Protein AF-A0AAW8KFQ6-F1 (afdb_monomer_lite)

Structure (mmCIF, N/CA/C/O backbone):
data_AF-A0AAW8KFQ6-F1
#
_entry.id   AF-A0AAW8KFQ6-F1
#
loop_
_atom_site.group_PDB
_atom_site.id
_atom_site.type_symbol
_atom_site.label_atom_id
_atom_site.label_alt_id
_atom_site.label_comp_id
_atom_site.label_asym_id
_atom_site.label_entity_id
_atom_site.label_seq_id
_atom_site.pdbx_PDB_ins_code
_atom_site.Cartn_x
_atom_site.Cartn_y
_atom_site.Cartn_z
_atom_site.occupancy
_atom_site.B_iso_or_equiv
_atom_site.auth_seq_id
_atom_site.auth_comp_id
_atom_site.auth_asym_id
_atom_site.auth_atom_id
_atom_site.pdbx_PDB_model_num
ATOM 1 N N .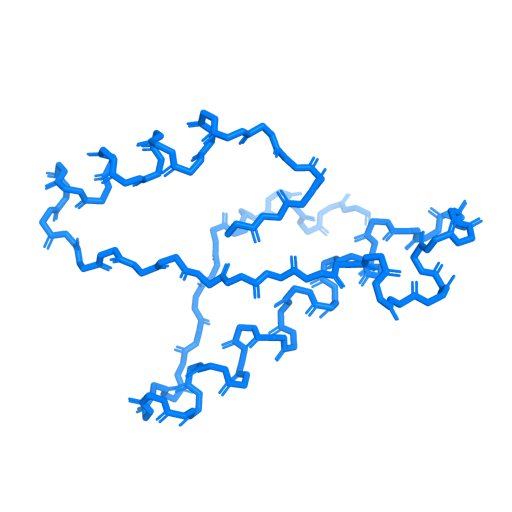 GLU A 1 1 ? -7.275 -0.794 -6.191 1.00 84.69 1 GLU A N 1
ATOM 2 C CA . GLU A 1 1 ? -7.265 -1.162 -7.618 1.00 84.69 1 GLU A CA 1
ATOM 3 C C . GLU A 1 1 ? -6.024 -0.568 -8.260 1.00 84.69 1 GLU A C 1
ATOM 5 O O . GLU A 1 1 ? -5.747 0.610 -8.050 1.00 84.69 1 GLU A O 1
ATOM 10 N N . THR A 1 2 ? -5.273 -1.402 -8.968 1.00 89.56 2 THR A N 1
ATOM 11 C CA . THR A 1 2 ? -3.987 -1.091 -9.603 1.00 89.56 2 THR A CA 1
ATOM 12 C C . THR A 1 2 ? -3.902 -1.848 -10.926 1.00 89.56 2 THR A C 1
ATOM 14 O O . THR A 1 2 ? -4.612 -2.832 -11.120 1.00 89.56 2 THR A O 1
ATOM 17 N N . ARG A 1 3 ? -3.025 -1.400 -11.830 1.00 87.88 3 ARG A N 1
ATOM 18 C CA . ARG A 1 3 ? -2.701 -2.103 -13.081 1.00 87.88 3 ARG A CA 1
ATOM 19 C C . ARG A 1 3 ? -1.612 -3.169 -12.925 1.00 87.88 3 ARG A C 1
ATOM 21 O O . ARG A 1 3 ? -1.333 -3.883 -13.884 1.00 87.88 3 ARG A O 1
ATOM 28 N N . LEU A 1 4 ? -0.955 -3.240 -11.767 1.00 87.19 4 LEU A N 1
ATOM 29 C CA . LEU A 1 4 ? 0.180 -4.139 -11.530 1.00 87.19 4 LEU A CA 1
ATOM 30 C C . LEU A 1 4 ? -0.213 -5.494 -10.932 1.00 87.19 4 LEU A C 1
ATOM 32 O O . LEU A 1 4 ? 0.602 -6.413 -10.976 1.00 87.19 4 LEU A O 1
ATOM 36 N N . HIS A 1 5 ? -1.432 -5.629 -10.406 1.00 87.06 5 HIS A N 1
ATOM 37 C CA . HIS A 1 5 ? -1.938 -6.867 -9.810 1.00 87.06 5 HIS A CA 1
ATOM 38 C C . HIS A 1 5 ? -3.233 -7.314 -10.508 1.00 87.06 5 HIS A C 1
ATOM 40 O O . HIS A 1 5 ? -3.984 -6.458 -10.988 1.00 87.06 5 HIS A O 1
ATOM 46 N N . PRO A 1 6 ? -3.518 -8.625 -10.583 1.00 92.44 6 PRO A N 1
ATOM 47 C CA . PRO A 1 6 ? -4.784 -9.137 -11.099 1.00 92.44 6 PRO A CA 1
ATOM 48 C C . PRO A 1 6 ? -6.005 -8.585 -10.349 1.00 92.44 6 PRO A C 1
ATOM 50 O O . PRO A 1 6 ? -5.957 -8.326 -9.147 1.00 92.44 6 PRO A O 1
ATOM 53 N N . HIS A 1 7 ? -7.143 -8.468 -11.040 1.00 89.38 7 HIS A N 1
ATOM 54 C CA . HIS A 1 7 ? -8.404 -8.057 -10.406 1.00 89.38 7 HIS A CA 1
ATOM 55 C C . HIS A 1 7 ? -8.858 -9.028 -9.301 1.00 89.38 7 HIS A C 1
ATOM 57 O O . HIS A 1 7 ? -9.409 -8.576 -8.295 1.00 89.38 7 HIS A O 1
ATOM 63 N N . SER A 1 8 ? -8.552 -10.323 -9.444 1.00 93.62 8 SER A N 1
ATOM 64 C CA . SER A 1 8 ? -8.850 -11.362 -8.448 1.00 93.62 8 SER A CA 1
ATOM 65 C C . SER A 1 8 ? -8.264 -11.054 -7.071 1.00 93.62 8 SER A C 1
ATOM 67 O O . SER A 1 8 ? -8.905 -11.334 -6.066 1.00 93.62 8 SER A O 1
ATOM 69 N N . ASP A 1 9 ? -7.105 -10.392 -6.998 1.00 93.75 9 ASP A N 1
ATOM 70 C CA . ASP A 1 9 ? -6.470 -10.047 -5.722 1.00 93.75 9 ASP A CA 1
ATOM 71 C C . ASP A 1 9 ? -7.337 -9.066 -4.915 1.00 93.75 9 ASP A C 1
ATOM 73 O O . ASP A 1 9 ? -7.422 -9.149 -3.691 1.00 93.75 9 ASP A O 1
ATOM 77 N N . THR A 1 10 ? -8.028 -8.143 -5.598 1.00 93.75 10 THR A N 1
ATOM 78 C CA . THR A 1 10 ? -8.955 -7.205 -4.940 1.00 93.75 10 THR A CA 1
ATOM 79 C C . THR A 1 10 ? -10.228 -7.917 -4.472 1.00 93.75 10 THR A C 1
ATOM 81 O O . THR A 1 10 ? -10.760 -7.589 -3.411 1.00 93.75 10 THR A O 1
ATOM 84 N N . GLU A 1 11 ? -10.711 -8.896 -5.238 1.00 94.62 11 GLU A N 1
ATOM 85 C CA . GLU A 1 11 ? -11.881 -9.709 -4.883 1.00 94.62 11 GLU A CA 1
ATOM 86 C C . GLU A 1 11 ? -11.594 -10.611 -3.676 1.00 94.62 11 GLU A C 1
ATOM 88 O O . GLU A 1 11 ? -12.398 -10.689 -2.744 1.00 94.62 11 GLU A O 1
ATOM 93 N N . ASP A 1 12 ? -10.427 -11.254 -3.658 1.00 96.31 12 ASP A N 1
ATOM 94 C CA . ASP A 1 12 ? -9.989 -12.100 -2.553 1.00 96.31 12 ASP A CA 1
ATOM 95 C C . ASP A 1 12 ? -9.736 -11.283 -1.278 1.00 96.31 12 ASP A C 1
ATOM 97 O O . ASP A 1 12 ? -10.097 -11.730 -0.185 1.00 96.31 12 ASP A O 1
ATOM 101 N N . ALA A 1 13 ? -9.185 -10.068 -1.395 1.00 95.25 13 ALA A N 1
ATOM 102 C CA . ALA A 1 13 ? -9.033 -9.149 -0.266 1.00 95.25 13 ALA A CA 1
ATOM 103 C C . ALA A 1 13 ? -10.390 -8.721 0.322 1.00 95.25 13 ALA A C 1
ATOM 105 O O . ALA A 1 13 ? -10.560 -8.719 1.543 1.00 95.25 13 ALA A O 1
ATOM 106 N N . ALA A 1 14 ? -11.376 -8.417 -0.532 1.00 96.12 14 ALA A N 1
ATOM 107 C CA . ALA A 1 14 ? -12.727 -8.072 -0.091 1.00 96.12 14 ALA A CA 1
ATOM 108 C C . ALA A 1 14 ? -13.395 -9.236 0.659 1.00 96.12 14 ALA A C 1
ATOM 110 O O . ALA A 1 14 ? -13.951 -9.032 1.739 1.00 96.12 14 ALA A O 1
ATOM 111 N N . ARG A 1 15 ? -13.280 -10.461 0.124 1.00 97.69 15 ARG A N 1
ATOM 112 C CA . ARG A 1 15 ? -13.826 -11.677 0.745 1.00 97.69 15 ARG A CA 1
ATOM 113 C C . ARG A 1 15 ? -13.205 -11.946 2.117 1.00 97.69 15 ARG A C 1
ATOM 115 O O . ARG A 1 15 ? -13.917 -12.281 3.057 1.00 97.69 15 ARG A O 1
ATOM 122 N N . GLN A 1 16 ? -11.887 -11.788 2.246 1.00 97.19 16 GLN A N 1
ATOM 123 C CA . GLN A 1 16 ? -11.200 -11.961 3.529 1.00 97.19 16 GLN A CA 1
ATOM 124 C C . GLN A 1 16 ? -11.624 -10.901 4.550 1.00 97.19 16 GLN A C 1
ATOM 126 O O . GLN A 1 16 ? -11.934 -11.238 5.689 1.00 97.19 16 GLN A O 1
ATOM 131 N N . ALA A 1 17 ? -11.689 -9.628 4.155 1.00 97.25 17 ALA A N 1
ATOM 132 C CA . ALA A 1 17 ? -12.120 -8.563 5.057 1.00 97.25 17 ALA A CA 1
ATOM 133 C C . ALA A 1 17 ? -13.545 -8.794 5.590 1.00 97.25 17 ALA A C 1
ATOM 135 O O . ALA A 1 17 ? -13.784 -8.610 6.784 1.00 97.25 17 ALA A O 1
ATOM 136 N N . GLU A 1 18 ? -14.460 -9.272 4.739 1.00 97.38 18 GLU A N 1
ATOM 137 C CA . GLU A 1 18 ? -15.814 -9.664 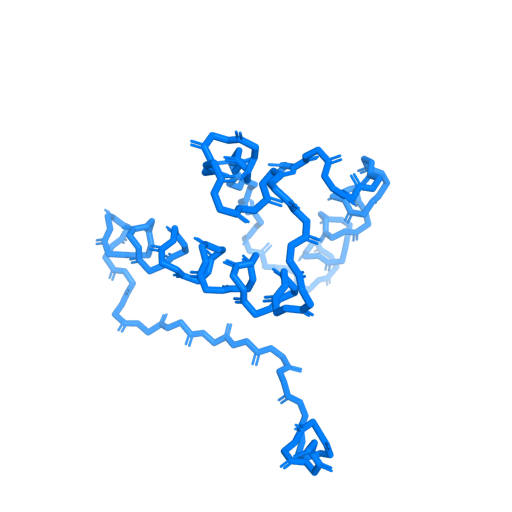5.142 1.00 97.38 18 GLU A CA 1
ATOM 138 C C . GLU A 1 18 ? -15.803 -10.794 6.185 1.00 97.38 18 GLU A C 1
ATOM 140 O O . GLU A 1 18 ? -16.478 -10.687 7.208 1.00 97.38 18 GLU A O 1
ATOM 145 N N . GLN A 1 19 ? -14.981 -11.832 5.989 1.00 98.06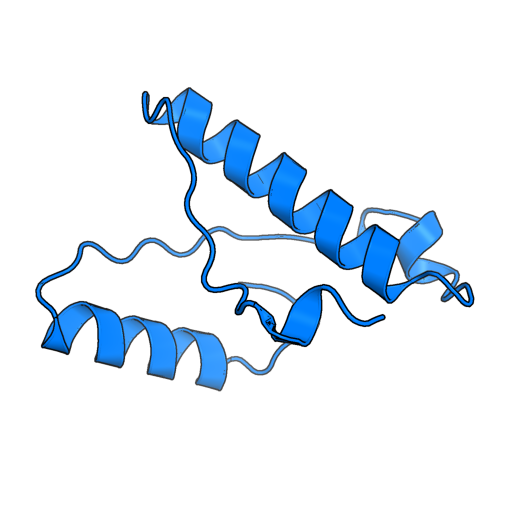 19 GLN A N 1
ATOM 146 C CA . GLN A 1 19 ? -14.836 -12.936 6.951 1.00 98.06 19 GLN A CA 1
ATOM 147 C C . GLN A 1 19 ? -14.347 -12.472 8.329 1.00 98.06 19 GLN A C 1
ATOM 149 O O . GLN A 1 19 ? -14.754 -13.032 9.347 1.00 98.06 19 GLN A O 1
ATOM 154 N N . PHE A 1 20 ? -13.499 -11.442 8.375 1.00 96.56 20 PHE A N 1
ATOM 155 C CA . PHE A 1 20 ? -13.009 -10.853 9.624 1.00 96.56 20 PHE A CA 1
ATOM 156 C C . PHE A 1 20 ? -13.935 -9.774 10.207 1.00 96.56 20 PHE A C 1
ATOM 158 O O . PHE A 1 20 ? -13.641 -9.240 11.277 1.00 96.56 20 PHE A O 1
ATOM 165 N N . GLY A 1 21 ? -15.037 -9.426 9.530 1.00 97.12 21 GLY A N 1
ATOM 166 C CA . GLY A 1 21 ? -15.905 -8.313 9.927 1.00 97.12 21 GLY A CA 1
ATOM 167 C C . GLY A 1 21 ? -15.216 -6.944 9.842 1.00 97.12 21 GLY A C 1
ATOM 168 O O . GLY A 1 21 ? -15.598 -6.012 10.549 1.00 97.12 21 GLY A O 1
ATOM 169 N N . ALA A 1 22 ? -14.181 -6.822 9.008 1.00 96.00 22 ALA A N 1
ATOM 170 C CA . ALA A 1 22 ? -13.413 -5.599 8.823 1.00 96.00 22 ALA A CA 1
ATOM 171 C C . ALA A 1 22 ? -14.014 -4.722 7.715 1.00 96.00 22 ALA A C 1
ATOM 173 O O . ALA A 1 22 ? -14.490 -5.206 6.687 1.00 96.00 22 ALA A O 1
ATOM 174 N N . PHE A 1 23 ? -13.943 -3.401 7.891 1.00 94.38 23 PHE A N 1
ATOM 175 C CA . PHE A 1 23 ? -14.330 -2.462 6.841 1.00 94.38 23 PHE A CA 1
ATOM 176 C C . PHE A 1 23 ? -13.303 -2.481 5.699 1.00 94.38 23 PHE A C 1
ATOM 178 O O . PHE A 1 23 ? -12.143 -2.113 5.892 1.00 94.38 23 PHE A O 1
ATOM 185 N N . HIS A 1 24 ? -13.738 -2.878 4.502 1.00 95.50 24 HIS A N 1
ATOM 186 C CA . HIS A 1 24 ? -12.899 -2.914 3.306 1.00 95.50 24 HIS A CA 1
ATOM 187 C C . HIS A 1 24 ? -13.118 -1.679 2.426 1.00 95.50 24 HIS A C 1
ATOM 189 O O .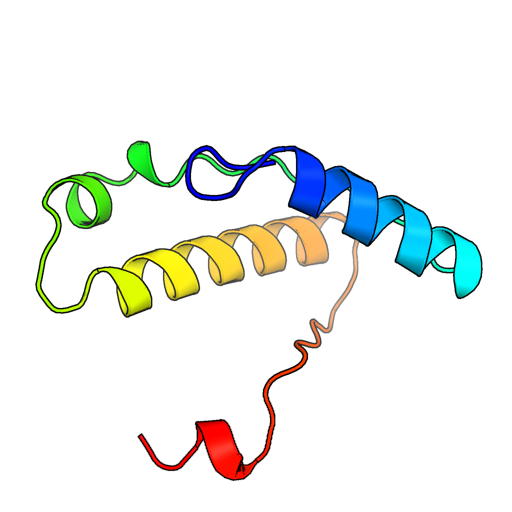 HIS A 1 24 ? -14.244 -1.362 2.040 1.00 95.50 24 HIS A O 1
ATOM 195 N N . ARG A 1 25 ? -12.026 -1.005 2.050 1.00 93.38 25 ARG A N 1
ATOM 196 C CA . ARG A 1 25 ? -12.038 0.136 1.127 1.00 93.38 25 ARG A CA 1
ATOM 197 C C . ARG A 1 25 ? -10.989 -0.056 0.044 1.00 93.38 25 ARG A C 1
ATOM 199 O O . ARG A 1 25 ? -9.806 -0.196 0.334 1.00 93.38 25 ARG A O 1
ATOM 206 N N . VAL A 1 26 ? -11.418 0.024 -1.213 1.00 93.94 26 VAL A N 1
ATOM 207 C CA . VAL A 1 26 ? -10.514 -0.038 -2.364 1.00 93.94 26 VAL A CA 1
ATOM 208 C C . VAL A 1 26 ? -10.032 1.366 -2.713 1.00 93.94 26 VAL A C 1
ATOM 210 O O . VAL A 1 26 ? -10.821 2.223 -3.10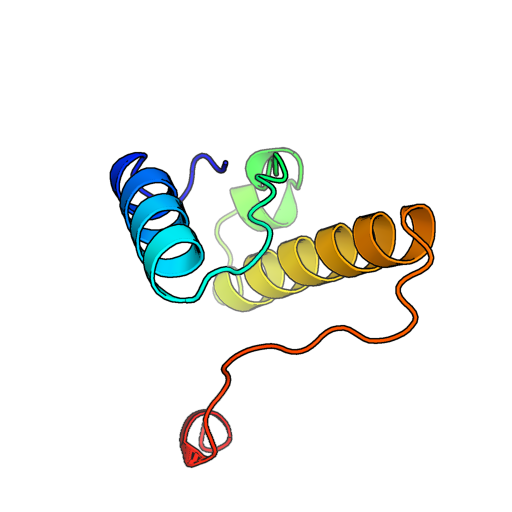5 1.00 93.94 26 VAL A O 1
ATOM 213 N N . ILE A 1 27 ? -8.724 1.590 -2.616 1.00 93.12 27 ILE A N 1
ATOM 214 C CA . ILE A 1 27 ? -8.068 2.816 -3.084 1.00 93.12 27 ILE A CA 1
ATOM 215 C C . ILE A 1 27 ? -7.555 2.569 -4.505 1.00 93.12 27 ILE A C 1
ATOM 217 O O . ILE A 1 27 ? -6.950 1.528 -4.779 1.00 93.12 27 ILE A O 1
ATOM 221 N N . LYS A 1 28 ? -7.834 3.491 -5.430 1.00 92.06 28 LYS A N 1
ATOM 222 C CA . LYS A 1 28 ? -7.310 3.430 -6.801 1.00 92.06 28 LYS A CA 1
ATOM 223 C C . LYS A 1 28 ? -5.930 4.070 -6.849 1.00 92.06 28 LYS A C 1
ATOM 225 O O . LYS A 1 28 ? -5.756 5.178 -6.350 1.00 92.06 28 LYS A O 1
ATOM 230 N N . ILE A 1 29 ? -4.975 3.371 -7.444 1.00 91.56 29 ILE A N 1
ATOM 231 C CA . ILE A 1 29 ? -3.578 3.792 -7.529 1.00 91.56 29 ILE A CA 1
ATOM 232 C C . ILE A 1 29 ? -3.131 3.638 -8.981 1.00 91.56 29 ILE A C 1
ATOM 234 O O . ILE A 1 29 ? -3.456 2.643 -9.627 1.00 91.56 29 ILE A O 1
ATOM 238 N N . ASP A 1 30 ? -2.421 4.644 -9.491 1.00 91.69 30 ASP A N 1
ATOM 239 C CA . ASP A 1 30 ? -1.856 4.630 -10.838 1.00 91.69 30 ASP A CA 1
ATOM 240 C C . ASP A 1 30 ? -0.333 4.768 -10.789 1.00 91.69 30 ASP A C 1
ATOM 242 O O . ASP A 1 30 ? 0.222 5.857 -10.884 1.00 91.69 30 ASP A O 1
ATOM 246 N N . GLU A 1 31 ? 0.371 3.651 -10.637 1.00 92.25 31 GLU A N 1
ATOM 247 C CA . GLU A 1 31 ? 1.835 3.622 -10.543 1.00 92.25 31 GLU A CA 1
ATOM 248 C C . GLU A 1 31 ? 2.514 4.065 -11.841 1.00 92.25 31 GLU A C 1
ATOM 250 O O . GLU A 1 31 ? 3.639 4.562 -11.834 1.00 92.25 31 GLU A O 1
ATOM 255 N N . PHE A 1 32 ? 1.823 3.909 -12.970 1.00 91.00 32 PHE A N 1
ATOM 256 C CA . PHE A 1 32 ? 2.316 4.316 -14.281 1.00 91.00 32 PHE A CA 1
ATOM 257 C C . PHE A 1 32 ? 2.240 5.833 -14.485 1.00 91.00 32 PHE A C 1
ATOM 259 O O . PHE A 1 32 ? 2.837 6.340 -15.434 1.00 91.00 32 PHE A O 1
ATOM 266 N N . SER A 1 33 ? 1.565 6.572 -13.596 1.00 92.56 33 SER A N 1
ATOM 267 C CA . SER A 1 33 ? 1.652 8.033 -13.579 1.00 92.56 33 SER A CA 1
ATOM 268 C C . SER A 1 33 ? 3.028 8.523 -13.110 1.00 92.56 33 SER A C 1
ATOM 270 O O . SER A 1 33 ? 3.327 9.707 -13.251 1.00 92.56 33 SER A O 1
ATOM 272 N N . ASN A 1 34 ? 3.862 7.644 -12.536 1.00 91.94 34 ASN A N 1
ATOM 273 C CA . ASN A 1 34 ? 5.222 7.949 -12.111 1.00 91.94 34 ASN A CA 1
ATOM 274 C C . ASN A 1 34 ? 6.242 7.501 -13.183 1.00 91.94 34 ASN A C 1
ATOM 276 O O . ASN A 1 34 ? 6.495 6.299 -13.325 1.00 91.94 34 ASN A O 1
ATOM 280 N N . PRO A 1 35 ? 6.892 8.438 -13.902 1.00 94.38 35 PRO A N 1
ATOM 281 C CA . PRO A 1 35 ? 7.855 8.107 -14.952 1.00 94.38 35 PRO A CA 1
ATOM 282 C C . PRO A 1 35 ? 9.027 7.241 -14.473 1.00 94.38 35 PRO A C 1
ATOM 284 O O . PRO A 1 35 ? 9.533 6.424 -15.240 1.00 94.38 35 PRO A O 1
ATOM 287 N N . GLU A 1 36 ? 9.444 7.369 -13.210 1.00 93.88 36 GLU A N 1
ATOM 288 C CA . GLU A 1 36 ? 10.553 6.585 -12.652 1.00 93.88 36 GLU A CA 1
ATOM 289 C C . GLU A 1 36 ? 10.180 5.109 -12.467 1.00 93.88 36 GLU A C 1
ATOM 291 O O . GLU A 1 36 ? 11.023 4.232 -12.636 1.00 93.88 36 GLU A O 1
ATOM 296 N N . ILE A 1 37 ? 8.904 4.809 -12.203 1.00 94.25 37 ILE A N 1
ATOM 297 C CA . ILE A 1 37 ? 8.394 3.431 -12.147 1.00 94.25 37 ILE A CA 1
ATOM 298 C C . ILE A 1 37 ? 8.278 2.842 -13.561 1.00 94.25 37 ILE A C 1
ATOM 300 O O . ILE A 1 37 ? 8.582 1.662 -13.777 1.00 94.25 37 ILE A O 1
ATOM 304 N N . VAL A 1 38 ? 7.855 3.661 -14.531 1.00 94.75 38 VAL A N 1
ATOM 305 C CA . VAL A 1 38 ? 7.675 3.260 -15.939 1.00 94.75 38 VAL A CA 1
ATOM 306 C C . VAL A 1 38 ? 9.006 2.930 -16.615 1.00 94.75 38 VAL A C 1
ATOM 308 O O . VAL A 1 38 ? 9.065 1.992 -17.406 1.00 94.75 38 VAL A O 1
ATOM 311 N N . LYS A 1 39 ? 10.092 3.628 -16.258 1.00 95.69 39 LYS A N 1
ATOM 312 C CA . LYS A 1 39 ? 11.457 3.348 -16.748 1.00 95.69 39 LYS A CA 1
ATOM 313 C C . LYS A 1 39 ? 11.995 1.965 -16.359 1.00 95.69 39 LYS A C 1
ATOM 315 O O . LYS A 1 39 ? 13.022 1.558 -16.889 1.00 95.69 39 LYS A O 1
ATOM 320 N N . ASN A 1 40 ? 11.321 1.258 -15.450 1.00 93.44 40 ASN A N 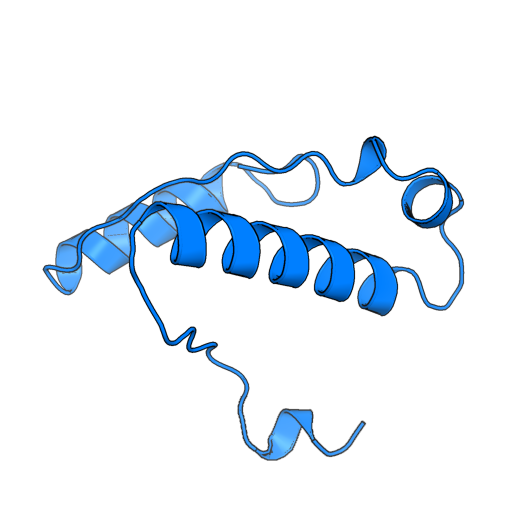1
ATOM 321 C CA . ASN A 1 40 ? 11.698 -0.071 -14.971 1.00 93.44 40 ASN A CA 1
ATOM 322 C C . ASN A 1 40 ? 13.165 -0.180 -14.486 1.00 93.44 40 ASN A C 1
ATOM 324 O O . ASN A 1 40 ? 13.900 -1.054 -14.951 1.00 93.44 40 ASN A O 1
ATOM 328 N N . PRO A 1 41 ? 13.627 0.703 -13.576 1.00 96.25 41 PRO A N 1
ATOM 329 C CA . PRO A 1 41 ? 14.982 0.622 -13.041 1.00 96.25 41 PRO A CA 1
ATOM 330 C C . PRO A 1 41 ? 15.147 -0.594 -12.118 1.00 96.25 41 PRO A C 1
ATOM 332 O O . PRO A 1 41 ? 14.170 -1.172 -11.643 1.00 96.25 41 PRO A O 1
ATOM 335 N N . VAL A 1 42 ? 16.393 -0.944 -11.782 1.00 97.12 42 VAL A N 1
ATOM 336 C CA . VAL A 1 42 ? 16.706 -2.059 -10.860 1.00 97.12 42 VAL A CA 1
ATOM 337 C C . VAL A 1 42 ? 15.972 -1.922 -9.518 1.00 97.12 42 VAL A C 1
ATOM 339 O O . VAL A 1 42 ? 15.520 -2.910 -8.950 1.00 97.12 42 VAL A O 1
ATOM 342 N N . ASN A 1 43 ? 15.784 -0.695 -9.030 1.00 95.12 43 ASN A N 1
ATOM 343 C CA . ASN A 1 43 ? 15.071 -0.401 -7.787 1.00 95.12 43 ASN A CA 1
ATOM 344 C C . ASN A 1 43 ? 13.557 -0.163 -7.973 1.00 95.12 43 ASN A C 1
ATOM 346 O O . ASN A 1 43 ? 12.924 0.424 -7.094 1.00 95.12 43 ASN A O 1
ATOM 350 N N . ARG A 1 44 ? 12.943 -0.606 -9.081 1.00 94.75 44 ARG A N 1
ATOM 351 C CA . ARG A 1 44 ? 11.510 -0.385 -9.358 1.00 94.75 44 ARG A CA 1
ATOM 352 C C . ARG A 1 44 ? 10.605 -0.825 -8.213 1.00 94.75 44 ARG A C 1
ATOM 354 O O . ARG A 1 44 ? 9.692 -0.088 -7.863 1.00 94.75 44 ARG A O 1
ATOM 361 N N . CYS A 1 45 ? 10.845 -1.995 -7.621 1.00 92.06 45 CYS A N 1
ATOM 362 C CA . CYS A 1 45 ? 10.002 -2.510 -6.536 1.00 92.06 45 CYS A CA 1
ATOM 363 C C . CYS A 1 45 ? 9.985 -1.569 -5.324 1.00 92.06 45 CYS A C 1
ATOM 365 O O . CYS A 1 45 ? 8.927 -1.332 -4.743 1.00 92.06 45 CYS A O 1
ATOM 367 N N . TYR A 1 46 ? 11.135 -0.974 -4.992 1.00 92.88 46 TYR A N 1
ATOM 368 C CA . TYR A 1 46 ? 11.224 0.048 -3.952 1.00 92.88 46 TYR A CA 1
ATOM 369 C C . TYR A 1 46 ? 10.400 1.288 -4.319 1.00 92.88 46 TYR A C 1
ATOM 371 O O . TYR A 1 46 ? 9.619 1.762 -3.497 1.00 92.88 46 TYR A O 1
ATOM 379 N N . LEU A 1 47 ? 10.512 1.775 -5.560 1.00 94.44 47 LEU A N 1
ATOM 380 C CA . LEU A 1 47 ? 9.747 2.934 -6.035 1.00 94.44 47 LEU A CA 1
ATOM 381 C C . LEU A 1 47 ? 8.232 2.675 -6.018 1.00 94.44 47 LEU A C 1
ATOM 383 O O . LEU A 1 47 ? 7.477 3.534 -5.565 1.00 94.44 47 LEU A O 1
ATOM 387 N N . CYS A 1 48 ? 7.789 1.487 -6.444 1.00 93.62 48 CYS A N 1
ATOM 388 C CA . CYS A 1 48 ? 6.386 1.075 -6.370 1.00 93.62 48 CYS A CA 1
ATOM 389 C C . CYS A 1 48 ? 5.886 1.035 -4.921 1.00 93.62 48 CYS A C 1
ATOM 391 O O . CYS A 1 48 ? 4.842 1.612 -4.623 1.00 93.62 48 CYS A O 1
ATOM 393 N N . LYS A 1 49 ? 6.640 0.398 -4.010 1.00 92.06 49 LYS A N 1
ATOM 394 C CA . LYS A 1 49 ? 6.279 0.314 -2.585 1.00 92.06 49 LYS A CA 1
ATOM 395 C C . LYS A 1 49 ? 6.217 1.712 -1.967 1.00 92.06 49 LYS A C 1
ATOM 397 O O . LYS A 1 49 ? 5.246 2.040 -1.295 1.00 92.06 49 LYS A O 1
ATOM 402 N N . HIS A 1 50 ? 7.198 2.566 -2.251 1.00 93.62 50 HIS A N 1
ATOM 403 C CA . HIS A 1 50 ? 7.212 3.947 -1.776 1.00 93.62 50 HIS A CA 1
ATOM 404 C C . HIS A 1 50 ? 5.982 4.735 -2.257 1.00 93.62 50 HIS A C 1
ATOM 406 O O . HIS A 1 50 ? 5.277 5.323 -1.441 1.00 93.62 50 HIS A O 1
ATOM 412 N N . PHE A 1 51 ? 5.670 4.680 -3.555 1.00 94.38 51 PHE A N 1
ATOM 413 C CA . PHE A 1 51 ? 4.493 5.338 -4.133 1.00 94.38 51 PHE A CA 1
ATOM 414 C C . PHE A 1 51 ? 3.171 4.847 -3.519 1.00 94.38 51 PHE A C 1
ATOM 416 O O . PHE A 1 51 ? 2.293 5.652 -3.195 1.00 94.38 51 PHE A O 1
ATOM 423 N N . LEU A 1 52 ? 3.051 3.534 -3.302 1.00 93.94 52 LEU A N 1
ATOM 424 C CA . LEU A 1 52 ? 1.914 2.915 -2.624 1.00 93.94 52 LEU A CA 1
ATOM 425 C C . LEU A 1 52 ? 1.743 3.469 -1.200 1.00 93.94 52 LEU A C 1
ATOM 427 O O . LEU A 1 52 ? 0.667 3.959 -0.863 1.00 93.94 52 LEU A O 1
ATOM 431 N N . PHE A 1 53 ? 2.795 3.443 -0.376 1.00 94.00 53 PHE A N 1
ATOM 432 C CA . PHE A 1 53 ? 2.710 3.899 1.016 1.00 94.00 53 PHE A CA 1
ATOM 433 C C . PHE A 1 53 ? 2.445 5.398 1.143 1.00 94.00 53 PHE A C 1
ATOM 435 O O . PHE A 1 53 ? 1.676 5.795 2.014 1.00 94.00 53 PHE A O 1
ATOM 442 N N . GLU A 1 54 ? 3.021 6.234 0.280 1.00 94.44 54 GLU A N 1
ATOM 443 C CA . GLU A 1 54 ? 2.714 7.669 0.276 1.00 94.44 54 GLU A CA 1
ATOM 444 C C . GLU A 1 54 ? 1.240 7.931 -0.065 1.00 94.44 54 GLU A C 1
ATOM 446 O O . GLU A 1 54 ? 0.580 8.745 0.586 1.00 94.44 54 GLU A O 1
ATOM 451 N N . THR A 1 55 ? 0.680 7.170 -1.010 1.00 94.25 55 THR A N 1
ATOM 452 C CA . THR A 1 55 ? -0.752 7.242 -1.337 1.00 94.25 55 THR A CA 1
ATOM 453 C C . THR A 1 55 ? -1.620 6.806 -0.154 1.00 94.25 55 THR A C 1
ATOM 455 O O . THR A 1 55 ? -2.559 7.513 0.214 1.00 94.25 55 THR A O 1
ATOM 458 N N . LEU A 1 56 ? -1.281 5.687 0.495 1.00 94.62 56 LEU A N 1
ATOM 459 C CA . LEU A 1 56 ? -2.007 5.185 1.666 1.00 94.62 56 LEU A CA 1
ATOM 460 C C . LEU A 1 56 ? -1.952 6.158 2.850 1.00 94.62 56 LEU A C 1
ATOM 462 O O . LEU A 1 56 ? -2.978 6.396 3.482 1.00 94.62 56 LEU A O 1
ATOM 466 N N . LYS A 1 57 ? -0.792 6.763 3.135 1.00 95.06 57 LYS A N 1
ATOM 467 C CA . LYS A 1 57 ? -0.649 7.779 4.193 1.00 95.06 57 LYS A CA 1
ATOM 468 C C . LYS A 1 57 ? -1.523 9.002 3.928 1.00 95.06 57 LYS A C 1
ATOM 470 O O . LYS A 1 57 ? -2.148 9.519 4.853 1.00 95.06 57 LYS A O 1
ATOM 475 N N . LYS A 1 58 ? -1.582 9.462 2.674 1.00 94.62 58 LYS A N 1
ATOM 476 C CA . LYS A 1 58 ? -2.439 10.587 2.281 1.00 94.62 58 LYS A CA 1
ATOM 477 C C . LYS A 1 58 ? -3.916 10.261 2.506 1.00 94.62 58 LYS A C 1
ATOM 479 O O . LYS A 1 58 ? -4.618 11.060 3.118 1.00 94.62 58 LYS A O 1
ATOM 484 N N . GLU A 1 59 ? -4.372 9.091 2.062 1.00 94.62 59 GLU A N 1
ATOM 485 C CA . GLU A 1 59 ? -5.754 8.638 2.273 1.00 94.62 59 GLU A CA 1
ATOM 486 C C . GLU A 1 59 ? -6.080 8.459 3.763 1.00 94.62 59 GLU A C 1
ATOM 488 O O . GLU A 1 59 ? -7.123 8.921 4.222 1.00 94.62 59 GLU A O 1
ATOM 493 N N . ALA A 1 60 ? -5.176 7.857 4.542 1.00 94.25 60 ALA A N 1
ATOM 494 C CA . ALA A 1 60 ? -5.335 7.699 5.987 1.00 94.25 60 ALA A CA 1
ATOM 495 C C . ALA A 1 60 ? -5.490 9.057 6.690 1.00 94.25 60 ALA A C 1
ATOM 497 O O . ALA A 1 60 ? -6.414 9.237 7.481 1.00 94.25 60 ALA A O 1
ATOM 498 N N . SER A 1 61 ? -4.653 10.036 6.333 1.00 94.81 61 SER A N 1
ATOM 499 C CA . SER A 1 61 ? -4.731 11.405 6.854 1.00 94.81 61 SER A CA 1
ATOM 500 C C . SER A 1 61 ? -6.070 12.077 6.527 1.00 94.81 61 SER A C 1
ATOM 502 O O . SER A 1 61 ? -6.706 12.643 7.415 1.00 94.81 61 SER A O 1
ATOM 504 N N . LEU A 1 62 ? -6.560 11.944 5.286 1.00 94.81 62 LEU A N 1
ATOM 505 C CA . LEU A 1 62 ? -7.871 12.472 4.873 1.00 94.81 62 LEU A CA 1
ATOM 506 C C . LEU A 1 62 ? -9.042 11.845 5.642 1.00 94.81 62 LEU A C 1
ATOM 508 O O . LEU A 1 62 ? -10.059 12.502 5.855 1.00 94.81 62 LEU A O 1
ATOM 512 N N . LEU A 1 63 ? -8.902 10.588 6.061 1.00 93.94 63 LEU A N 1
ATOM 513 C CA . LEU A 1 63 ? -9.897 9.861 6.851 1.00 93.94 63 LEU A CA 1
ATOM 514 C C . LEU A 1 63 ? -9.733 10.062 8.367 1.00 93.94 63 LEU A C 1
ATOM 516 O O . LEU A 1 63 ? -10.536 9.543 9.139 1.00 93.94 63 LEU A O 1
ATOM 520 N N . GLY A 1 64 ? -8.718 10.813 8.806 1.00 96.12 64 GLY A N 1
ATOM 521 C CA . GLY A 1 64 ? -8.434 11.035 10.223 1.00 96.12 64 GLY A CA 1
ATOM 522 C C . GLY A 1 64 ? -7.810 9.829 10.933 1.00 96.12 64 GLY A C 1
ATOM 523 O O . GLY A 1 64 ? -7.874 9.752 12.159 1.00 96.12 64 GLY A O 1
ATOM 524 N N . TYR A 1 65 ? -7.206 8.892 10.195 1.00 95.06 65 TYR A N 1
ATOM 525 C CA . TYR A 1 65 ? -6.469 7.762 10.757 1.00 95.06 65 TYR A CA 1
ATOM 526 C C . TYR A 1 65 ? -4.997 8.143 10.989 1.00 95.06 65 TYR A C 1
ATOM 528 O O . TYR A 1 65 ? -4.251 8.322 10.025 1.00 95.06 65 TYR A O 1
ATOM 536 N N . PRO A 1 66 ? -4.540 8.253 12.251 1.00 93.38 66 PRO A N 1
ATOM 537 C CA . PRO A 1 66 ? -3.191 8.730 12.565 1.00 93.38 66 PRO A CA 1
ATOM 538 C C . PRO A 1 66 ? -2.105 7.661 12.390 1.00 93.38 66 PRO A C 1
ATOM 540 O O . PRO A 1 66 ? -0.920 7.974 12.462 1.00 93.38 66 PRO A O 1
ATOM 543 N N . GLN A 1 67 ? -2.496 6.396 12.226 1.00 94.25 67 GLN A N 1
ATOM 544 C CA . GLN A 1 67 ? -1.593 5.251 12.181 1.00 94.25 67 GLN A CA 1
ATOM 545 C C . GLN A 1 67 ? -1.942 4.358 10.993 1.00 94.25 67 GLN A C 1
ATOM 547 O O . GLN A 1 67 ? -3.116 4.152 10.684 1.00 94.25 67 GLN A O 1
ATOM 552 N N . LEU A 1 68 ? -0.905 3.825 10.350 1.00 92.75 68 LEU A N 1
ATOM 553 C CA . LEU A 1 68 ? -0.993 2.859 9.264 1.00 92.75 68 LEU A CA 1
ATOM 554 C C . LEU A 1 68 ? -0.196 1.620 9.675 1.00 92.75 68 LEU A C 1
ATOM 556 O O . LEU A 1 68 ? 0.953 1.746 10.094 1.00 92.75 68 LEU A O 1
ATOM 560 N N . PHE A 1 69 ? -0.811 0.450 9.546 1.00 93.00 69 PHE A N 1
ATOM 561 C CA . PHE A 1 69 ? -0.187 -0.842 9.817 1.00 93.00 69 PHE A CA 1
ATOM 562 C C . PHE A 1 69 ? -0.052 -1.613 8.506 1.00 93.00 69 PHE A C 1
ATOM 564 O O . PHE A 1 69 ? -0.962 -1.578 7.675 1.00 93.00 69 PHE A O 1
ATOM 571 N N . ASP A 1 70 ? 1.062 -2.315 8.332 1.00 92.50 70 ASP A N 1
ATOM 572 C CA . ASP A 1 70 ? 1.276 -3.241 7.226 1.00 92.50 70 ASP A CA 1
ATOM 573 C C . ASP A 1 70 ? 1.744 -4.605 7.747 1.00 92.50 70 ASP A C 1
ATOM 575 O O . ASP A 1 70 ? 2.266 -4.717 8.854 1.00 92.50 70 ASP A O 1
ATOM 579 N N . GLY A 1 71 ? 1.505 -5.653 6.962 1.00 88.88 71 GLY A N 1
ATOM 580 C CA . GLY A 1 71 ? 1.758 -7.041 7.354 1.00 88.88 71 GLY A CA 1
ATOM 581 C C . GLY A 1 71 ? 3.196 -7.521 7.150 1.00 88.88 71 GLY A C 1
ATOM 582 O O . GLY A 1 71 ? 3.372 -8.715 6.925 1.00 88.88 71 GLY A O 1
ATOM 583 N N . SER A 1 72 ? 4.201 -6.634 7.157 1.00 88.12 72 SER A N 1
ATOM 584 C CA . SER A 1 72 ? 5.608 -7.050 7.056 1.00 88.12 72 SER A CA 1
ATOM 585 C C . SER A 1 72 ? 5.995 -7.943 8.242 1.00 88.12 72 SER A C 1
ATOM 587 O O . SER A 1 72 ? 5.712 -7.628 9.401 1.00 88.12 72 SER A O 1
ATOM 589 N N . ASN A 1 73 ? 6.670 -9.050 7.950 1.00 88.12 73 ASN A N 1
ATOM 590 C CA . ASN A 1 73 ? 7.167 -10.006 8.928 1.00 88.12 73 ASN A CA 1
ATOM 591 C C . ASN A 1 73 ? 8.619 -9.694 9.325 1.00 88.12 73 ASN A C 1
ATOM 593 O O . ASN A 1 73 ? 9.327 -8.915 8.689 1.00 88.12 73 ASN A O 1
ATOM 597 N N . LEU A 1 74 ? 9.092 -10.308 10.412 1.00 82.88 74 LEU A N 1
ATOM 598 C CA . LEU A 1 74 ? 10.453 -10.081 10.912 1.00 82.88 74 LEU A CA 1
ATOM 599 C C . LEU A 1 74 ? 11.534 -10.526 9.913 1.00 82.88 74 LEU A C 1
ATOM 601 O O . LEU A 1 74 ? 12.605 -9.928 9.851 1.00 82.88 74 LEU A O 1
ATOM 605 N N . ASP A 1 75 ? 11.291 -11.583 9.151 1.00 84.62 75 ASP A N 1
ATOM 606 C CA . ASP A 1 75 ? 12.220 -12.104 8.149 1.00 84.62 75 ASP A CA 1
ATOM 607 C C . ASP A 1 75 ? 12.366 -11.197 6.920 1.00 84.62 75 ASP A C 1
ATOM 609 O O . ASP A 1 75 ? 13.446 -11.187 6.329 1.00 84.62 75 ASP A O 1
ATOM 613 N N . ASP A 1 76 ? 11.379 -10.343 6.626 1.00 79.50 76 ASP A N 1
ATOM 614 C CA . ASP A 1 76 ? 11.484 -9.304 5.588 1.00 79.50 76 ASP A CA 1
ATOM 615 C C . ASP A 1 76 ? 12.629 -8.308 5.864 1.00 79.50 76 ASP A C 1
ATOM 617 O O . ASP A 1 76 ? 13.145 -7.660 4.950 1.00 79.50 76 ASP A O 1
ATOM 621 N N . THR A 1 77 ? 13.079 -8.197 7.121 1.00 72.94 77 THR A N 1
ATOM 622 C CA . THR A 1 77 ? 14.188 -7.307 7.514 1.00 72.94 77 THR A CA 1
ATOM 623 C C . THR A 1 77 ? 15.573 -7.810 7.095 1.00 72.94 77 THR A C 1
ATOM 625 O O . THR A 1 77 ? 16.541 -7.059 7.201 1.00 72.94 77 THR A O 1
ATOM 628 N N . LYS A 1 78 ? 15.698 -9.058 6.622 1.00 64.75 78 LYS A N 1
ATOM 629 C CA . LYS A 1 78 ? 16.986 -9.702 6.290 1.00 64.75 78 LYS A CA 1
ATOM 630 C C . LYS A 1 78 ? 17.406 -9.544 4.820 1.00 64.75 78 LYS A C 1
ATOM 632 O O . LYS A 1 78 ? 18.132 -10.397 4.308 1.00 64.75 78 LYS A O 1
ATOM 637 N N . SER A 1 79 ? 16.929 -8.491 4.158 1.00 56.25 79 SER A N 1
ATOM 638 C CA . SER A 1 79 ? 17.236 -8.182 2.752 1.00 56.25 79 SER A CA 1
ATOM 639 C C . SER A 1 79 ? 18.595 -7.506 2.582 1.00 56.25 79 SER A C 1
ATOM 641 O O . SER A 1 79 ? 18.902 -6.607 3.396 1.00 56.25 79 SER A O 1
#

Sequence (79 aa):
ETRLHPHSDTEDAARQAEQFGAFHRVIKIDEFSNPEIVKNPVNRCYLCKHFLFETLKKEASLLGYPQLFDGSNLDDTKS

pLDDT: mean 92.04, std 6.54, range [56.25, 98.06]

Radius of gyration: 14.32 Å; chains: 1; bounding box: 33×25×29 Å

Secondary structure (DSSP, 8-state):
--SSS-HHHHHHHHHHHHHTTPPP-PPP--GGGSHHHHT--TTHHHHHHHHHHHHHHHHHHHTT---------GGGGG-

Foldseek 3Di:
DEPPDDPVVLVVVVVVCVVVVHDDDDDDDYLVVDVVLVVVDPCNVVSVVVSVVVSVCVVCVVVVNPDDDDDDDPVNVVD